Protein AF-A0A5S4H7A4-F1 (afdb_monomer_lite)

Secondary structure (DSSP, 8-state):
----EEEEESSTT--------TT--HHHHHHHHHT--HHHHHHHHHHHHHHHHHHHHHHHHIIIIIIHHHHHH--SHHHHHHHHHHHHHHHHHHHHHHHHHHHHHHHHHIIIIIIHHHHHHHHH----SS--HHHHHHHHHHHHHHHHHHHHHHHHS-SEEEEE--SS---TT-PPP-

Organism: NCBI:txid882440

Radius of gyration: 25.0 Å; chains: 1; bounding box: 60×26×74 Å

Structure (mmCIF, N/CA/C/O backbone):
data_AF-A0A5S4H7A4-F1
#
_entry.id   AF-A0A5S4H7A4-F1
#
loop_
_atom_site.group_PDB
_atom_site.id
_atom_site.type_symbol
_atom_site.label_atom_id
_atom_site.label_alt_id
_atom_site.label_comp_id
_atom_site.label_asym_id
_atom_site.label_entity_id
_atom_site.label_seq_id
_atom_site.pdbx_PDB_ins_code
_atom_site.Cartn_x
_atom_site.Cartn_y
_atom_site.Cartn_z
_atom_site.occupancy
_atom_site.B_iso_or_equiv
_atom_site.auth_seq_id
_atom_site.auth_comp_id
_atom_site.auth_asym_id
_atom_site.auth_atom_id
_atom_site.pdbx_PDB_model_num
ATOM 1 N N . MET A 1 1 ? -9.222 -15.517 30.655 1.00 41.22 1 MET A N 1
ATOM 2 C CA . MET A 1 1 ? -9.856 -15.298 29.338 1.00 41.22 1 MET A CA 1
ATOM 3 C C . MET A 1 1 ? -8.793 -15.625 28.310 1.00 41.22 1 MET A C 1
ATOM 5 O O . MET A 1 1 ? -7.671 -15.188 28.525 1.00 41.22 1 MET A O 1
ATOM 9 N N . GLY A 1 2 ? -9.090 -16.480 27.330 1.00 46.16 2 GLY A N 1
ATOM 10 C CA . GLY A 1 2 ? -8.141 -16.796 26.264 1.00 46.16 2 GLY A CA 1
ATOM 11 C C . GLY A 1 2 ? -7.922 -15.571 25.379 1.00 46.16 2 GLY A C 1
ATOM 12 O O . GLY A 1 2 ? -8.787 -14.694 25.296 1.00 46.16 2 GLY A O 1
ATOM 13 N N . ASP A 1 3 ? -6.738 -15.464 24.794 1.00 53.03 3 ASP A N 1
ATOM 14 C CA . ASP A 1 3 ? -6.492 -14.511 23.719 1.00 53.03 3 ASP A CA 1
ATOM 15 C C . ASP A 1 3 ? -6.853 -15.197 22.401 1.00 53.03 3 ASP A C 1
ATOM 17 O O . ASP A 1 3 ? -6.305 -16.256 22.086 1.00 53.03 3 ASP A O 1
ATOM 21 N N . ASN A 1 4 ? -7.776 -14.603 21.639 1.00 63.25 4 ASN A N 1
ATOM 22 C CA . ASN A 1 4 ? -8.216 -15.118 20.340 1.00 63.25 4 ASN A CA 1
ATOM 23 C C . ASN A 1 4 ? -7.479 -14.395 19.222 1.00 63.25 4 ASN A C 1
ATOM 25 O O . ASN A 1 4 ? -8.075 -13.779 18.333 1.00 63.25 4 ASN A O 1
ATOM 29 N N . THR A 1 5 ? -6.154 -14.376 19.330 1.00 75.00 5 THR A N 1
ATOM 30 C CA . THR A 1 5 ? -5.334 -13.671 18.355 1.00 75.00 5 THR A CA 1
ATOM 31 C C . THR A 1 5 ? -5.243 -14.501 17.079 1.00 75.00 5 THR A C 1
ATOM 33 O O . THR A 1 5 ? -4.478 -15.459 16.985 1.00 75.00 5 THR A O 1
ATOM 36 N N . GLU A 1 6 ? -6.022 -14.113 16.075 1.00 78.88 6 GLU A N 1
ATOM 37 C CA . GLU A 1 6 ? -5.926 -14.620 14.712 1.00 78.88 6 GLU A CA 1
ATOM 38 C C . GLU A 1 6 ? -4.858 -13.836 13.936 1.00 78.88 6 GLU A C 1
ATOM 40 O O . GLU A 1 6 ? -4.711 -12.617 14.082 1.00 78.88 6 GLU A O 1
ATOM 45 N N . HIS A 1 7 ? -4.126 -14.532 13.067 1.00 80.56 7 HIS A N 1
ATOM 46 C CA . HIS A 1 7 ? -3.135 -13.940 12.177 1.00 80.56 7 HIS A CA 1
ATOM 47 C C . HIS A 1 7 ? -3.484 -14.231 10.721 1.00 80.56 7 HIS A C 1
ATOM 49 O O . HIS A 1 7 ? -3.653 -15.384 10.334 1.00 80.56 7 HIS A O 1
ATOM 55 N N . TYR A 1 8 ? -3.524 -13.179 9.913 1.00 79.94 8 TYR A N 1
ATOM 56 C CA . TYR A 1 8 ? -3.791 -13.245 8.484 1.00 79.94 8 TYR A CA 1
ATOM 57 C C . TYR A 1 8 ? -2.507 -12.871 7.738 1.00 79.94 8 TYR A C 1
ATOM 59 O O . TYR A 1 8 ? -2.122 -11.697 7.758 1.00 79.94 8 TYR A O 1
ATOM 67 N N . PRO A 1 9 ? -1.789 -13.843 7.147 1.00 78.69 9 PRO A N 1
ATOM 68 C CA . PRO A 1 9 ? -0.528 -13.576 6.467 1.00 78.69 9 PRO A CA 1
ATOM 69 C C . PRO A 1 9 ? -0.766 -12.747 5.199 1.00 78.69 9 PRO A C 1
ATOM 71 O O . PRO A 1 9 ? -1.697 -13.013 4.444 1.00 78.69 9 PRO A O 1
ATOM 74 N N . ILE A 1 10 ? 0.090 -11.751 4.969 1.00 78.38 10 ILE A N 1
ATOM 75 C CA . ILE A 1 10 ? 0.091 -10.927 3.747 1.00 78.38 10 ILE A CA 1
ATOM 76 C C . ILE A 1 10 ? 1.305 -11.285 2.896 1.00 78.38 10 ILE A C 1
ATOM 78 O O . ILE A 1 10 ? 1.164 -11.695 1.750 1.00 78.38 10 ILE A O 1
ATOM 82 N N . ARG A 1 11 ? 2.499 -11.175 3.481 1.00 85.06 11 ARG A N 1
ATOM 83 C CA . ARG A 1 11 ? 3.764 -11.603 2.864 1.00 85.06 11 ARG A CA 1
ATOM 84 C C . ARG A 1 11 ? 4.542 -12.580 3.742 1.00 85.06 11 ARG A C 1
ATOM 86 O O . ARG A 1 11 ? 5.714 -12.834 3.486 1.00 85.06 11 ARG A O 1
ATOM 93 N N . ASP A 1 12 ? 3.932 -13.069 4.818 1.00 83.12 12 ASP A N 1
ATOM 94 C CA . ASP A 1 12 ? 4.579 -14.017 5.720 1.00 83.12 12 ASP A CA 1
ATOM 95 C C . ASP A 1 12 ? 5.008 -15.275 4.949 1.00 83.12 12 ASP A C 1
ATOM 97 O O . ASP A 1 12 ? 4.237 -15.833 4.168 1.00 83.12 12 ASP A O 1
ATOM 101 N N . GLY A 1 13 ? 6.270 -15.671 5.107 1.00 80.31 13 GLY A N 1
ATOM 102 C CA . GLY A 1 13 ? 6.889 -16.748 4.329 1.00 80.31 13 GLY A CA 1
ATOM 103 C C . GLY A 1 13 ? 7.140 -16.443 2.843 1.00 80.31 13 GLY A C 1
ATOM 104 O O . GLY A 1 13 ? 7.641 -17.315 2.134 1.00 80.31 13 GLY A O 1
ATOM 105 N N . MET A 1 14 ? 6.838 -15.234 2.357 1.00 86.19 14 MET A N 1
ATOM 106 C CA . MET A 1 14 ? 7.099 -14.819 0.977 1.00 86.19 14 MET A CA 1
ATOM 107 C C . MET A 1 14 ? 8.362 -13.959 0.883 1.00 86.19 14 MET A C 1
ATOM 109 O O . MET A 1 14 ? 8.613 -13.079 1.708 1.00 86.19 14 MET A O 1
ATOM 113 N N . ALA A 1 15 ? 9.136 -14.175 -0.177 1.00 87.06 15 ALA A N 1
ATOM 114 C CA . ALA A 1 15 ? 10.253 -13.321 -0.557 1.00 87.06 15 ALA A CA 1
ATOM 115 C C . ALA A 1 15 ? 9.990 -12.733 -1.943 1.00 87.06 15 ALA A C 1
ATOM 117 O O . ALA A 1 15 ? 9.428 -13.408 -2.803 1.00 87.06 15 ALA A O 1
ATOM 118 N N . PHE A 1 16 ? 10.445 -11.500 -2.175 1.00 87.25 16 PHE A N 1
ATOM 119 C CA . PHE A 1 16 ? 10.296 -10.835 -3.473 1.00 87.25 16 PHE A CA 1
ATOM 120 C C . PHE A 1 16 ? 10.919 -11.648 -4.625 1.00 87.25 16 PHE A C 1
ATOM 122 O O . PHE A 1 16 ? 10.405 -11.646 -5.740 1.00 87.25 16 PHE A O 1
ATOM 129 N N . GLY A 1 17 ? 11.991 -12.394 -4.343 1.00 87.75 17 GLY A N 1
ATOM 130 C CA . GLY A 1 17 ? 12.739 -13.174 -5.328 1.00 87.75 17 GLY A CA 1
ATOM 131 C C . GLY A 1 17 ? 13.881 -12.384 -5.969 1.00 87.75 17 GLY A C 1
ATOM 132 O O . GLY A 1 17 ? 14.120 -11.220 -5.641 1.00 87.75 17 GLY A O 1
ATOM 133 N N . SER A 1 18 ? 14.616 -13.047 -6.863 1.00 88.19 18 SER A N 1
ATOM 134 C CA . SER A 1 18 ? 15.689 -12.436 -7.650 1.00 88.19 18 SER A CA 1
ATOM 135 C C . SER A 1 18 ? 15.158 -12.113 -9.039 1.00 88.19 18 SER A C 1
ATOM 137 O O . SER A 1 18 ? 14.892 -13.023 -9.820 1.00 88.19 18 SER A O 1
ATOM 139 N N . HIS A 1 19 ? 15.018 -10.825 -9.339 1.00 90.50 19 HIS A N 1
ATOM 140 C CA . HIS A 1 19 ? 14.564 -10.326 -10.636 1.00 90.50 19 HIS A CA 1
ATOM 141 C C . HIS A 1 19 ? 15.606 -9.363 -11.187 1.00 90.50 19 HIS A C 1
ATOM 143 O O . HIS A 1 19 ? 16.171 -8.568 -10.435 1.00 90.50 19 HIS A O 1
ATOM 149 N N . ASN A 1 20 ? 15.852 -9.423 -12.490 1.00 92.31 20 ASN A N 1
ATOM 150 C CA . ASN A 1 20 ? 16.685 -8.463 -13.196 1.00 92.31 20 ASN A CA 1
ATOM 151 C C . ASN A 1 20 ? 16.183 -8.286 -14.636 1.00 92.31 20 ASN A C 1
ATOM 153 O O . ASN A 1 20 ? 15.286 -8.995 -15.097 1.00 92.31 20 ASN A O 1
ATOM 157 N N . ALA A 1 21 ? 16.743 -7.301 -15.325 1.00 92.44 21 ALA A N 1
ATOM 158 C CA . ALA A 1 21 ? 16.430 -6.993 -16.712 1.00 92.44 21 ALA A CA 1
ATOM 159 C C . ALA A 1 21 ? 17.400 -7.647 -17.713 1.00 92.44 21 ALA A C 1
ATOM 161 O O . ALA A 1 21 ? 17.493 -7.193 -18.854 1.00 92.44 21 ALA A O 1
ATOM 162 N N . ASP A 1 22 ? 18.163 -8.669 -17.312 1.00 91.75 22 ASP A N 1
ATOM 163 C CA . ASP A 1 22 ? 19.192 -9.252 -18.175 1.00 91.75 22 ASP A CA 1
ATOM 164 C C . ASP A 1 22 ? 18.567 -9.817 -19.458 1.00 91.75 22 ASP A C 1
ATOM 166 O O . ASP A 1 22 ? 17.542 -10.497 -19.436 1.00 91.75 22 ASP A O 1
ATOM 170 N N . GLY A 1 23 ? 19.177 -9.501 -20.602 1.00 88.88 23 GLY A N 1
ATOM 171 C CA . GLY A 1 23 ? 18.694 -9.941 -21.913 1.00 88.88 23 GLY A CA 1
ATOM 172 C C . GLY A 1 23 ? 17.447 -9.221 -22.438 1.00 88.88 23 GLY A C 1
ATOM 173 O O . GLY A 1 23 ? 17.041 -9.514 -23.557 1.00 88.88 23 GLY A O 1
ATOM 174 N N . MET A 1 24 ? 16.858 -8.270 -21.699 1.00 90.88 24 MET A N 1
ATOM 175 C CA . MET A 1 24 ? 15.764 -7.447 -22.231 1.00 90.88 24 MET A CA 1
ATOM 176 C C . MET A 1 24 ? 16.293 -6.444 -23.258 1.00 90.88 24 MET A C 1
ATOM 178 O O . MET A 1 24 ? 17.326 -5.803 -23.027 1.00 90.88 24 MET A O 1
ATOM 182 N N . SER A 1 25 ? 15.566 -6.303 -24.366 1.00 91.38 25 SER A N 1
ATOM 183 C CA . SER A 1 25 ? 15.766 -5.217 -25.327 1.00 91.38 25 SER A CA 1
ATOM 184 C C . SER A 1 25 ? 15.115 -3.919 -24.841 1.00 91.38 25 SER A C 1
ATOM 186 O O . SER A 1 25 ? 14.264 -3.923 -23.943 1.00 91.38 25 SER A O 1
ATOM 188 N N . HIS A 1 26 ? 15.483 -2.797 -25.458 1.00 90.00 26 HIS A N 1
ATOM 189 C CA . HIS A 1 26 ? 14.816 -1.507 -25.263 1.00 90.00 26 HIS A CA 1
ATOM 190 C C . HIS A 1 26 ? 13.294 -1.613 -25.454 1.00 90.00 26 HIS A C 1
ATOM 192 O O . HIS A 1 26 ? 12.525 -1.180 -24.592 1.00 90.00 26 HIS A O 1
ATOM 198 N N . GLU A 1 27 ? 12.852 -2.289 -26.517 1.00 90.81 27 GLU A N 1
ATOM 199 C CA . GLU A 1 27 ? 11.429 -2.465 -26.827 1.00 90.81 27 GLU A CA 1
ATOM 200 C C . GLU A 1 27 ? 10.701 -3.329 -25.781 1.00 90.81 27 GLU A C 1
ATOM 202 O O . GLU A 1 27 ? 9.566 -3.026 -25.399 1.00 90.81 27 GLU A O 1
ATOM 207 N N . ASP A 1 28 ? 11.356 -4.364 -25.241 1.00 93.06 28 ASP A N 1
ATOM 208 C CA . ASP A 1 28 ? 10.788 -5.174 -24.155 1.00 93.06 28 ASP A CA 1
ATOM 209 C C . ASP A 1 28 ? 10.544 -4.336 -22.898 1.00 93.06 28 ASP A C 1
ATOM 211 O O . ASP A 1 28 ? 9.478 -4.417 -22.278 1.00 93.06 28 ASP A O 1
ATOM 215 N N . VAL A 1 29 ? 11.532 -3.523 -22.513 1.00 93.06 29 VAL A N 1
ATOM 216 C CA . VAL A 1 29 ? 11.437 -2.635 -21.349 1.00 93.06 29 VAL A CA 1
ATOM 217 C C . VAL A 1 29 ? 10.333 -1.611 -21.566 1.00 93.06 29 VAL A C 1
ATOM 219 O O . VAL A 1 29 ? 9.453 -1.482 -20.713 1.00 93.06 29 VAL A O 1
ATOM 222 N N . LYS A 1 30 ? 10.334 -0.933 -22.716 1.00 93.25 30 LYS A N 1
ATOM 223 C CA . LYS A 1 30 ? 9.311 0.044 -23.090 1.00 93.25 30 LYS A CA 1
ATOM 224 C C . LYS A 1 30 ? 7.912 -0.552 -22.965 1.00 93.25 30 LYS A C 1
ATOM 226 O O . LYS A 1 30 ? 7.076 -0.008 -22.244 1.00 93.25 30 LYS A O 1
ATOM 231 N N . ASN A 1 31 ? 7.663 -1.705 -23.583 1.00 93.81 31 ASN A N 1
ATOM 232 C CA . ASN A 1 31 ? 6.346 -2.339 -23.557 1.00 93.81 31 ASN A CA 1
ATOM 233 C C . ASN A 1 31 ? 5.920 -2.774 -22.151 1.00 93.81 31 ASN A C 1
ATOM 235 O O . ASN A 1 31 ? 4.763 -2.574 -21.775 1.00 93.81 31 ASN A O 1
ATOM 239 N N . LYS A 1 32 ? 6.844 -3.299 -21.336 1.00 95.00 32 LYS A N 1
ATOM 240 C CA . LYS A 1 32 ? 6.5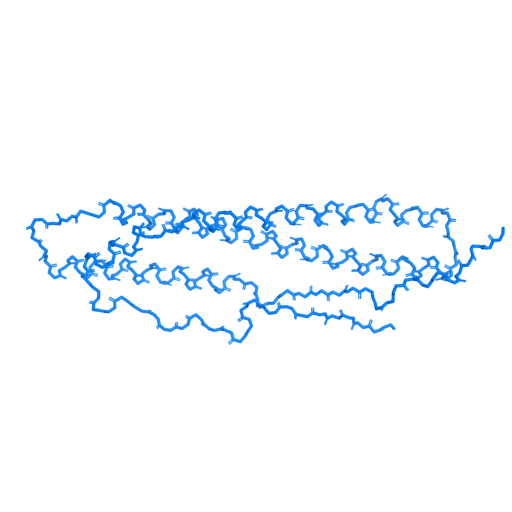60 -3.640 -19.932 1.00 95.00 32 LYS A CA 1
ATOM 241 C C . LYS A 1 32 ? 6.188 -2.411 -19.104 1.00 95.00 32 LYS A C 1
ATOM 243 O O . LYS A 1 32 ? 5.227 -2.472 -18.341 1.00 95.00 32 LYS A O 1
ATOM 248 N N . LEU A 1 33 ? 6.910 -1.303 -19.267 1.00 94.69 33 LEU A N 1
ATOM 249 C CA . LEU A 1 33 ? 6.629 -0.057 -18.553 1.00 94.69 33 LEU A CA 1
ATOM 250 C C . LEU A 1 33 ? 5.299 0.571 -19.001 1.00 94.69 33 LEU A C 1
ATOM 252 O O . LEU A 1 33 ? 4.493 0.968 -18.161 1.00 94.69 33 LEU A O 1
ATOM 256 N N . LYS A 1 34 ? 4.996 0.574 -20.305 1.00 94.25 34 LYS A N 1
ATOM 257 C CA . LYS A 1 34 ? 3.696 1.038 -20.830 1.00 94.25 34 LYS A CA 1
ATOM 258 C C . LYS A 1 34 ? 2.525 0.208 -20.315 1.00 94.25 34 LYS A C 1
ATOM 260 O O . LYS A 1 34 ? 1.448 0.752 -20.063 1.00 94.25 34 LYS A O 1
ATOM 265 N N . ALA A 1 35 ? 2.731 -1.095 -20.136 1.00 94.88 35 ALA A N 1
ATOM 266 C CA . ALA A 1 35 ? 1.719 -2.017 -19.633 1.00 94.88 35 ALA A CA 1
ATOM 267 C C . ALA A 1 35 ? 1.415 -1.850 -18.133 1.00 94.88 35 ALA A C 1
ATOM 269 O O . ALA A 1 35 ? 0.453 -2.447 -17.645 1.00 94.88 35 ALA A O 1
ATOM 270 N N . LEU A 1 36 ? 2.182 -1.036 -17.396 1.00 94.19 36 LEU A N 1
ATOM 271 C CA . LEU A 1 36 ? 1.887 -0.753 -15.994 1.00 94.19 36 LEU A CA 1
ATOM 272 C C . LEU A 1 36 ? 0.474 -0.178 -15.841 1.00 94.19 36 LEU A C 1
ATOM 274 O O . LEU A 1 36 ? 0.030 0.679 -16.616 1.00 94.19 36 LEU A O 1
ATOM 278 N N . ASN A 1 37 ? -0.219 -0.634 -14.797 1.00 92.56 37 ASN A N 1
ATOM 279 C CA . ASN A 1 37 ? -1.558 -0.180 -14.438 1.00 92.56 37 ASN A CA 1
ATOM 280 C C . ASN A 1 37 ? -1.561 0.439 -13.026 1.00 92.56 37 ASN A C 1
ATOM 282 O O . ASN A 1 37 ? -1.977 -0.219 -12.069 1.00 92.56 37 ASN A O 1
ATOM 286 N N . PRO A 1 38 ? -1.114 1.703 -12.884 1.00 93.94 38 PRO A N 1
ATOM 287 C CA . PRO A 1 38 ? -1.124 2.406 -11.601 1.00 93.94 38 PRO A CA 1
ATOM 288 C C . PRO A 1 38 ? -2.527 2.515 -10.988 1.00 93.94 38 PRO A C 1
ATOM 290 O O . PRO A 1 38 ? -2.666 2.562 -9.768 1.00 93.94 38 PRO A O 1
ATOM 293 N N . GLY A 1 39 ? -3.578 2.516 -11.820 1.00 92.19 39 GLY A N 1
ATOM 294 C CA . GLY A 1 39 ? -4.965 2.680 -11.384 1.00 92.19 39 GLY A CA 1
ATOM 295 C C . GLY A 1 39 ? -5.403 1.637 -10.358 1.00 92.19 39 GLY A C 1
ATOM 296 O O . GLY A 1 39 ? -6.017 1.995 -9.360 1.00 92.19 39 GLY A O 1
ATOM 297 N N . LYS A 1 40 ? -5.008 0.369 -10.532 1.00 90.50 40 LYS A N 1
ATOM 298 C CA . LYS A 1 40 ? -5.359 -0.706 -9.586 1.00 90.50 40 LYS A CA 1
ATOM 299 C C . LYS A 1 40 ? -4.695 -0.566 -8.223 1.00 90.50 40 LYS A C 1
ATOM 301 O O . LYS A 1 40 ? -5.310 -0.889 -7.212 1.00 90.50 40 LYS A O 1
ATOM 306 N N . VAL A 1 41 ? -3.476 -0.037 -8.183 1.00 91.50 41 VAL A N 1
ATOM 307 C CA . VAL A 1 41 ? -2.799 0.269 -6.916 1.00 91.50 41 VAL A CA 1
ATOM 308 C C . VAL A 1 41 ? -3.442 1.484 -6.244 1.00 91.50 41 VAL A C 1
ATOM 310 O O . VAL A 1 41 ? -3.610 1.494 -5.028 1.00 91.50 41 VAL A O 1
ATOM 313 N N . GLY A 1 42 ? -3.885 2.469 -7.030 1.00 91.00 42 GLY A N 1
ATOM 314 C CA . GLY A 1 42 ? -4.668 3.602 -6.531 1.00 91.00 42 GLY A CA 1
ATOM 315 C C . GLY A 1 42 ? -6.010 3.181 -5.925 1.00 91.00 42 GLY A C 1
ATOM 316 O O . GLY A 1 42 ? -6.318 3.581 -4.809 1.00 91.00 42 GLY A O 1
ATOM 317 N N . GLU A 1 43 ? -6.772 2.323 -6.612 1.00 92.19 43 GLU A N 1
ATOM 318 C CA . GLU A 1 43 ? -8.025 1.749 -6.092 1.00 92.19 43 GLU A CA 1
ATOM 319 C C . GLU A 1 43 ? -7.800 1.035 -4.746 1.00 92.19 43 GLU A C 1
ATOM 321 O O . GLU A 1 43 ? -8.570 1.230 -3.806 1.00 92.19 43 GLU A O 1
ATOM 326 N N . ALA A 1 44 ? -6.719 0.255 -4.625 1.00 88.81 44 ALA A N 1
ATOM 327 C CA . ALA A 1 44 ? -6.359 -0.401 -3.370 1.00 88.81 44 ALA A CA 1
ATOM 328 C C . ALA A 1 44 ? -6.012 0.614 -2.268 1.00 88.81 44 ALA A C 1
ATOM 330 O O . ALA A 1 44 ? -6.495 0.478 -1.147 1.00 88.81 44 ALA A O 1
ATOM 331 N N . SER A 1 45 ? -5.223 1.650 -2.581 1.00 91.50 45 SER A N 1
ATOM 332 C CA . SER A 1 45 ? -4.905 2.738 -1.645 1.00 91.50 45 SER A CA 1
ATOM 333 C C . SER A 1 45 ? -6.168 3.388 -1.073 1.00 91.50 45 SER A C 1
ATOM 335 O O . SER A 1 45 ? -6.295 3.506 0.145 1.00 91.50 45 SER A O 1
ATOM 337 N N . THR A 1 46 ? -7.129 3.738 -1.935 1.00 92.94 46 THR A N 1
ATOM 338 C CA . THR A 1 46 ? -8.419 4.300 -1.518 1.00 92.94 46 THR A CA 1
ATOM 339 C C . THR A 1 46 ? -9.195 3.332 -0.633 1.00 92.94 46 THR A C 1
ATOM 341 O O . THR A 1 46 ? -9.624 3.724 0.443 1.00 92.94 46 THR A O 1
ATOM 344 N N . ALA A 1 47 ? -9.304 2.057 -1.015 1.00 92.06 47 ALA A N 1
ATOM 345 C CA . ALA A 1 47 ? -10.039 1.074 -0.220 1.00 92.06 47 ALA A CA 1
ATOM 346 C C . ALA A 1 47 ? -9.447 0.880 1.189 1.00 92.06 47 ALA A C 1
ATOM 348 O O . ALA A 1 47 ? -10.190 0.765 2.162 1.00 92.06 47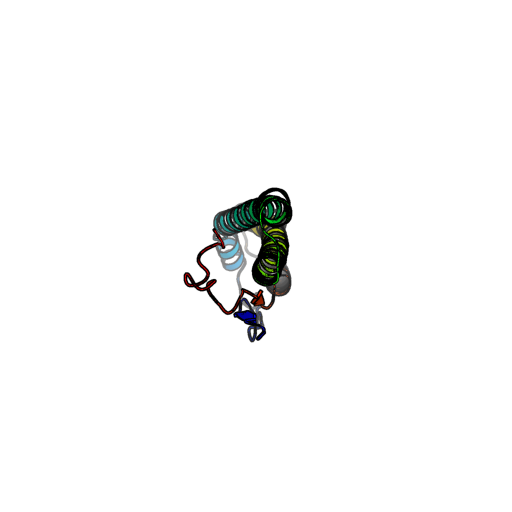 ALA A O 1
ATOM 349 N N . TYR A 1 48 ? -8.115 0.866 1.317 1.00 90.88 48 TYR A N 1
ATOM 350 C CA . TYR A 1 48 ? -7.458 0.795 2.626 1.00 90.88 48 TYR A CA 1
ATOM 351 C C . TYR A 1 48 ? -7.672 2.061 3.453 1.00 90.88 48 TYR A C 1
ATOM 353 O O . TYR A 1 48 ? -7.837 1.970 4.668 1.00 90.88 48 TYR A O 1
ATOM 361 N N . LYS A 1 49 ? -7.699 3.230 2.810 1.00 93.06 49 LYS A N 1
ATOM 362 C CA . LYS A 1 49 ? -8.013 4.483 3.491 1.00 93.06 49 LYS A CA 1
ATOM 363 C C . LYS A 1 49 ? -9.448 4.483 4.019 1.00 93.06 49 LYS A C 1
ATOM 365 O O . LYS A 1 49 ? -9.642 4.727 5.202 1.00 93.06 49 LYS A O 1
ATOM 370 N N . ASP A 1 50 ? -10.417 4.127 3.181 1.00 91.19 50 ASP A N 1
ATOM 371 C CA . ASP A 1 50 ? -11.828 4.063 3.574 1.00 91.19 50 ASP A CA 1
ATOM 372 C C . ASP A 1 50 ? -12.036 3.067 4.728 1.00 91.19 50 ASP A C 1
ATOM 374 O O . ASP A 1 50 ? -12.775 3.336 5.673 1.00 91.19 50 ASP A O 1
ATOM 378 N N . ALA A 1 51 ? -11.342 1.923 4.692 1.00 88.75 51 ALA A N 1
ATOM 379 C CA . ALA A 1 51 ? -11.366 0.957 5.785 1.00 88.75 51 ALA A CA 1
ATOM 380 C C . ALA A 1 51 ? -10.775 1.526 7.085 1.00 88.75 51 ALA A C 1
ATOM 382 O O . ALA A 1 51 ? -11.340 1.287 8.153 1.00 88.75 51 ALA A O 1
ATOM 383 N N . ALA A 1 52 ? -9.667 2.270 7.007 1.00 90.69 52 ALA A N 1
ATOM 384 C CA . ALA A 1 52 ? -9.073 2.933 8.165 1.00 90.69 52 ALA A CA 1
ATOM 385 C C . ALA A 1 52 ? -10.048 3.941 8.785 1.00 90.69 52 ALA A C 1
ATOM 387 O O . ALA A 1 52 ? -10.317 3.874 9.981 1.00 90.69 52 ALA A O 1
ATOM 388 N N . ASP A 1 53 ? -10.647 4.799 7.958 1.00 90.44 53 ASP A N 1
ATOM 389 C CA . ASP A 1 53 ? -11.574 5.838 8.407 1.00 90.44 53 ASP A CA 1
ATOM 390 C C . ASP A 1 53 ? -12.803 5.221 9.106 1.00 90.44 53 ASP A C 1
ATOM 392 O O . ASP A 1 53 ? -13.151 5.615 10.219 1.00 90.44 53 ASP A O 1
ATOM 396 N N . VAL A 1 54 ? -13.402 4.168 8.533 1.00 91.75 54 VAL A N 1
ATOM 397 C CA . VAL A 1 54 ? -14.540 3.457 9.153 1.00 91.75 54 VAL A CA 1
ATOM 398 C C . VAL A 1 54 ? -14.153 2.788 10.477 1.00 91.75 54 VAL A C 1
ATOM 400 O O . VAL A 1 54 ? -14.931 2.787 11.435 1.00 91.75 54 VAL A O 1
ATOM 403 N N . LEU A 1 55 ? -12.961 2.190 10.556 1.00 89.88 55 LEU A N 1
ATOM 404 C CA . LEU A 1 55 ? -12.482 1.567 11.790 1.00 89.88 55 LEU A CA 1
ATOM 405 C C . LEU A 1 55 ? -12.222 2.613 12.879 1.00 89.88 55 LEU A C 1
ATOM 407 O O . LEU A 1 55 ? -12.582 2.370 14.032 1.00 89.88 55 LEU A O 1
ATOM 411 N N . ALA A 1 56 ? -11.675 3.775 12.515 1.00 88.88 56 ALA A N 1
ATOM 412 C CA . ALA A 1 56 ? -11.485 4.902 13.419 1.00 88.88 56 ALA A CA 1
ATOM 413 C C . ALA A 1 56 ? -12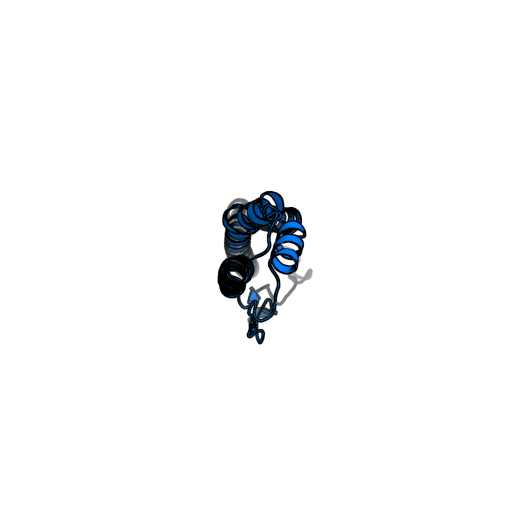.830 5.432 13.953 1.00 88.88 56 ALA A C 1
ATOM 415 O O . ALA A 1 56 ? -13.015 5.533 15.169 1.00 88.88 56 ALA A O 1
ATOM 416 N N . GLU A 1 57 ? -13.815 5.656 13.079 1.00 89.50 57 GLU A N 1
ATOM 417 C CA . GLU A 1 57 ? -15.171 6.061 13.482 1.00 89.50 57 GLU A CA 1
ATOM 418 C C . GLU A 1 57 ? -15.805 5.050 14.450 1.00 89.50 57 GLU A C 1
ATOM 420 O O . GLU A 1 57 ? -16.396 5.417 15.471 1.00 89.50 57 GLU A O 1
ATOM 425 N N . MET A 1 58 ? -15.639 3.752 14.180 1.00 87.94 58 MET A N 1
ATOM 426 C CA . MET A 1 58 ? -16.136 2.704 15.068 1.00 87.94 58 MET A CA 1
ATOM 427 C C . MET A 1 58 ? -15.435 2.737 16.434 1.00 87.94 58 MET A C 1
ATOM 429 O O . MET A 1 58 ? -16.101 2.584 17.461 1.00 87.94 58 MET A O 1
ATOM 433 N N . THR A 1 59 ? -14.115 2.946 16.482 1.00 89.06 59 THR A N 1
ATOM 434 C CA . THR A 1 59 ? -13.390 3.074 17.758 1.00 89.06 59 THR A CA 1
ATOM 435 C C . THR A 1 59 ? -13.859 4.268 18.583 1.00 89.06 59 THR A C 1
ATOM 437 O O . THR A 1 59 ? -14.009 4.151 19.809 1.00 89.06 59 THR A O 1
ATOM 440 N N . ASP A 1 60 ? -14.172 5.379 17.918 1.00 88.44 60 ASP A N 1
ATOM 441 C CA . ASP A 1 60 ? -14.724 6.564 18.561 1.00 88.44 60 ASP A CA 1
ATOM 442 C C . ASP A 1 60 ? -16.113 6.288 19.142 1.00 88.44 60 ASP A C 1
ATOM 444 O O . ASP A 1 60 ? -16.354 6.611 20.307 1.00 88.44 60 ASP A O 1
ATOM 448 N N . GLU A 1 61 ? -17.009 5.629 18.404 1.00 89.00 61 GLU A N 1
ATOM 449 C CA . GLU A 1 61 ? -18.346 5.266 18.897 1.00 89.00 61 GLU A CA 1
ATOM 450 C C . GLU A 1 61 ? -18.298 4.282 20.078 1.00 89.00 61 GLU A C 1
ATOM 452 O O . GLU A 1 61 ? -19.014 4.454 21.077 1.00 89.00 61 GLU A O 1
ATOM 457 N N . LEU A 1 62 ? -17.420 3.274 20.020 1.00 87.12 62 LEU A N 1
ATOM 458 C CA . LEU A 1 62 ? -17.227 2.316 21.115 1.00 87.12 62 LEU A CA 1
ATOM 459 C C . LEU A 1 62 ? -16.863 3.033 22.419 1.00 87.12 62 LEU A C 1
ATOM 461 O O . LEU A 1 62 ? -17.477 2.779 23.461 1.00 87.12 62 LEU A O 1
ATOM 465 N N . THR A 1 63 ? -15.928 3.977 22.358 1.00 84.75 63 THR A N 1
ATOM 466 C CA . THR A 1 63 ? -15.408 4.661 23.548 1.00 84.75 63 THR A CA 1
ATOM 467 C C . THR A 1 63 ? -16.310 5.803 24.003 1.00 84.75 63 THR A C 1
ATOM 469 O O . THR A 1 63 ? -16.608 5.952 25.193 1.00 84.75 63 THR A O 1
ATOM 472 N N . ASN A 1 64 ? -16.773 6.632 23.069 1.00 87.06 64 ASN A N 1
ATOM 473 C CA . ASN A 1 64 ? -17.469 7.870 23.397 1.00 87.06 64 ASN A CA 1
ATOM 474 C C . ASN A 1 64 ? -18.965 7.702 23.627 1.00 87.06 64 ASN A C 1
ATOM 476 O O . ASN A 1 64 ? -19.545 8.559 24.299 1.00 87.06 64 ASN A O 1
ATOM 480 N N . ASN A 1 65 ? -19.570 6.619 23.140 1.00 88.25 65 ASN A N 1
ATOM 481 C CA . ASN A 1 65 ? -21.003 6.380 23.252 1.00 88.25 65 ASN A CA 1
ATOM 482 C C . ASN A 1 65 ? -21.296 5.113 24.064 1.00 88.25 65 ASN A C 1
ATOM 484 O O . ASN A 1 65 ? -21.888 5.191 25.146 1.00 88.25 65 ASN A O 1
ATOM 488 N N . PHE A 1 66 ? -20.852 3.948 23.586 1.00 86.44 66 PHE A N 1
ATOM 489 C CA . PHE A 1 66 ? -21.239 2.663 24.174 1.00 86.44 66 PHE A CA 1
ATOM 490 C C . PHE A 1 66 ? -20.628 2.427 25.558 1.00 86.44 66 PHE A C 1
ATOM 492 O O . PHE A 1 66 ? -21.370 2.143 26.502 1.00 86.44 66 PHE A O 1
ATOM 499 N N . ALA A 1 67 ? -19.319 2.633 25.725 1.00 87.00 67 ALA A N 1
ATOM 500 C CA . ALA A 1 67 ? -18.663 2.485 27.025 1.00 87.00 67 ALA A CA 1
ATOM 501 C C . ALA A 1 67 ? -19.275 3.420 28.083 1.00 87.00 67 ALA A C 1
ATOM 503 O O . ALA A 1 67 ? -19.616 2.988 29.186 1.00 87.00 67 ALA A O 1
ATOM 504 N N . LYS A 1 68 ? -19.508 4.695 27.731 1.00 88.81 68 LYS A N 1
ATOM 505 C CA . LYS A 1 68 ? -20.120 5.679 28.644 1.00 88.81 68 LYS A CA 1
ATOM 506 C C . LYS A 1 68 ? -21.548 5.297 29.038 1.00 88.81 68 LYS A C 1
ATOM 508 O O . LYS A 1 68 ? -21.922 5.478 30.196 1.00 88.81 68 LYS A O 1
ATOM 513 N N . LYS A 1 69 ? -22.345 4.750 28.112 1.00 88.50 69 LYS A N 1
ATOM 514 C CA . LYS A 1 69 ? -23.700 4.253 28.406 1.00 88.50 69 LYS A CA 1
ATOM 515 C C . LYS A 1 69 ? -23.680 3.073 29.372 1.00 88.50 69 LYS A C 1
ATOM 517 O O . LYS A 1 69 ? -24.465 3.084 30.319 1.00 88.50 69 LYS A O 1
ATOM 522 N N . ILE A 1 70 ? -22.775 2.110 29.170 1.00 85.81 70 ILE A N 1
ATOM 523 C CA . ILE A 1 70 ? -22.602 0.971 30.083 1.00 85.81 70 ILE A CA 1
ATOM 524 C C . ILE A 1 70 ? -22.253 1.486 31.479 1.00 85.81 70 ILE A C 1
ATOM 526 O O . ILE A 1 70 ? -22.989 1.210 32.417 1.00 85.81 70 ILE A O 1
ATOM 530 N N . ILE A 1 71 ? -21.223 2.330 31.603 1.00 86.94 71 ILE A N 1
ATOM 531 C CA . ILE A 1 71 ? -20.789 2.899 32.892 1.00 86.94 71 ILE A CA 1
ATOM 532 C C . ILE A 1 71 ? -21.925 3.658 33.599 1.00 86.94 71 ILE A C 1
ATOM 534 O O . ILE A 1 71 ? -22.052 3.608 34.823 1.00 86.94 71 ILE A O 1
ATOM 538 N N . LYS A 1 72 ? -22.760 4.379 32.840 1.00 88.56 72 LYS A N 1
ATOM 539 C CA . LYS A 1 72 ? -23.839 5.205 33.393 1.00 88.56 72 LYS A CA 1
ATOM 540 C C . LYS A 1 72 ? -25.042 4.390 33.877 1.00 88.56 72 LYS A C 1
ATOM 542 O O . LYS A 1 72 ? -25.656 4.773 34.872 1.00 88.56 72 LYS A O 1
ATOM 547 N N . HIS A 1 73 ? -25.404 3.319 33.172 1.00 88.88 73 HIS A N 1
ATOM 548 C CA . HIS A 1 73 ? -26.685 2.627 33.363 1.00 88.88 73 HIS A CA 1
ATOM 549 C C . HIS A 1 73 ? -26.562 1.180 33.851 1.00 88.88 73 HIS A C 1
ATOM 551 O O . HIS A 1 73 ? -27.565 0.605 34.264 1.00 88.88 73 HIS A O 1
ATOM 557 N N . TRP A 1 74 ? -25.364 0.598 33.843 1.00 84.69 74 TRP A N 1
ATOM 558 C CA . TRP A 1 74 ? -25.134 -0.793 34.214 1.00 84.69 74 TRP A CA 1
ATOM 559 C C . TRP A 1 74 ? -23.940 -0.906 35.166 1.00 84.69 74 TRP A C 1
ATOM 561 O O . TRP A 1 74 ? -22.905 -0.271 34.979 1.00 84.69 74 TRP A O 1
ATOM 571 N N . LYS A 1 75 ? -24.096 -1.692 36.233 1.00 83.81 75 LYS A N 1
ATOM 572 C CA . LYS A 1 75 ? -23.079 -1.889 37.273 1.00 83.81 75 LYS A CA 1
ATOM 573 C C . LYS A 1 75 ? -22.921 -3.371 37.592 1.00 83.81 75 LYS A C 1
ATOM 575 O O . LYS A 1 75 ? -23.799 -4.172 37.283 1.00 83.81 75 LYS A O 1
ATOM 580 N N . GLY A 1 76 ? -21.824 -3.696 38.268 1.00 85.44 76 GLY A N 1
ATOM 581 C CA . GLY A 1 76 ? -21.494 -5.055 38.688 1.00 85.44 76 GLY A CA 1
ATOM 582 C C . GLY A 1 76 ? -20.631 -5.799 37.671 1.00 85.44 76 GLY A C 1
ATOM 583 O O . GLY A 1 76 ? -20.265 -5.266 36.623 1.00 85.44 76 GLY A O 1
ATOM 584 N N . ASP A 1 77 ? -20.302 -7.044 38.001 1.00 85.44 77 ASP A N 1
ATOM 585 C CA . ASP A 1 77 ? -19.300 -7.844 37.287 1.00 85.44 77 ASP A CA 1
ATOM 586 C C . ASP A 1 77 ? -19.640 -8.072 35.809 1.00 85.44 77 ASP A C 1
ATOM 588 O O . ASP A 1 77 ? -18.749 -8.160 34.966 1.00 85.44 77 ASP A O 1
ATOM 592 N N . SER A 1 78 ? -20.928 -8.140 35.467 1.00 83.19 78 SER A N 1
ATOM 593 C CA . SER A 1 78 ? -21.388 -8.270 34.082 1.00 83.19 78 SER A CA 1
ATOM 594 C C . SER A 1 78 ? -21.106 -7.008 33.257 1.00 83.19 78 SER A C 1
ATOM 596 O O . SER A 1 78 ? -20.696 -7.111 32.101 1.00 83.19 78 SER A O 1
ATOM 598 N N . ALA A 1 79 ? -21.251 -5.821 33.858 1.00 82.25 79 ALA A N 1
ATOM 599 C CA . ALA A 1 79 ? -20.929 -4.549 33.216 1.00 82.25 79 ALA A CA 1
ATOM 600 C C . ALA A 1 79 ? -19.416 -4.412 32.992 1.00 82.25 79 ALA A C 1
ATOM 602 O O . ALA A 1 79 ? -18.993 -3.994 31.917 1.00 82.25 79 ALA A O 1
ATOM 603 N N . GLN A 1 80 ? -18.600 -4.832 33.969 1.00 84.19 80 GLN A N 1
ATOM 604 C CA . GLN A 1 80 ? -17.143 -4.837 33.820 1.00 84.19 80 GLN A CA 1
ATOM 605 C C . GLN A 1 80 ? -16.698 -5.778 32.693 1.00 84.19 80 GLN A C 1
ATOM 607 O O . GLN A 1 80 ? -15.934 -5.364 31.829 1.00 84.19 80 GLN A O 1
ATOM 612 N N . LYS A 1 81 ? -17.252 -6.996 32.616 1.00 85.06 81 LYS A N 1
ATOM 613 C CA . LYS A 1 81 ? -16.969 -7.927 31.509 1.00 85.06 81 LYS A CA 1
ATOM 614 C C . LYS A 1 81 ? -17.323 -7.337 30.143 1.00 85.06 81 LYS A C 1
ATOM 616 O O . LYS A 1 81 ? -16.569 -7.518 29.192 1.00 85.06 81 LYS A O 1
ATOM 621 N N . ALA A 1 82 ? -18.453 -6.638 30.031 1.00 83.12 82 ALA A N 1
ATOM 622 C CA . ALA A 1 82 ? -18.845 -5.983 28.786 1.00 83.12 82 ALA A CA 1
ATOM 623 C C . ALA A 1 82 ? -17.876 -4.852 28.401 1.00 83.12 82 ALA A C 1
ATOM 625 O O . ALA A 1 82 ? -17.519 -4.729 27.230 1.00 83.12 82 ALA A O 1
ATOM 626 N N . LEU A 1 83 ? -17.408 -4.063 29.376 1.00 85.94 83 LEU A N 1
ATOM 627 C CA . LEU A 1 83 ? -16.379 -3.043 29.155 1.00 85.94 83 LEU A CA 1
ATOM 628 C C . LEU A 1 83 ? -15.041 -3.660 28.732 1.00 85.94 83 LEU A C 1
ATOM 630 O O . LEU A 1 83 ? -14.413 -3.146 27.811 1.00 85.94 83 LEU A O 1
ATOM 634 N N . ASP A 1 84 ? -14.639 -4.782 29.330 1.00 86.19 84 ASP A N 1
ATOM 635 C CA . ASP A 1 84 ? -13.404 -5.485 28.966 1.00 86.19 84 ASP A CA 1
ATOM 636 C C . ASP A 1 84 ? -13.472 -6.024 27.525 1.00 86.19 84 ASP A C 1
ATOM 638 O O . ASP A 1 84 ? -12.531 -5.870 26.742 1.00 86.19 84 ASP A O 1
ATOM 642 N N . GLN A 1 85 ? -14.610 -6.612 27.135 1.00 84.81 85 GLN A N 1
ATOM 643 C CA . GLN A 1 85 ? -14.846 -7.070 25.762 1.00 84.81 85 GLN A CA 1
ATOM 644 C C . GLN A 1 85 ? -14.843 -5.907 24.765 1.00 84.81 85 GLN A C 1
ATOM 646 O O . GLN A 1 85 ? -14.235 -6.012 23.700 1.00 84.81 85 GLN A O 1
ATOM 651 N N . LEU A 1 86 ? -15.484 -4.791 25.117 1.00 86.00 86 LEU A N 1
ATOM 652 C CA . LEU A 1 86 ? -15.494 -3.583 24.299 1.00 86.00 86 LEU A CA 1
ATOM 653 C C . LEU A 1 86 ? -14.084 -2.992 24.157 1.00 86.00 86 LEU A C 1
ATOM 655 O O . LEU A 1 86 ? -13.712 -2.582 23.061 1.00 86.00 86 LEU A O 1
ATOM 659 N N . GLY A 1 87 ? -13.274 -3.029 25.218 1.00 85.81 87 GLY A N 1
ATOM 660 C CA . GLY A 1 87 ? -11.865 -2.637 25.188 1.00 85.81 87 GLY A CA 1
ATOM 661 C C . GLY A 1 87 ? -11.030 -3.481 24.220 1.00 85.81 87 GLY A C 1
ATOM 662 O O . GLY A 1 87 ? -10.233 -2.929 23.462 1.00 85.81 87 GLY A O 1
ATOM 663 N N . LYS A 1 88 ? -11.250 -4.803 24.167 1.00 85.12 88 LYS A N 1
ATOM 664 C CA . LYS A 1 88 ? -10.601 -5.672 23.165 1.00 85.12 88 LYS A CA 1
ATOM 665 C C . LYS A 1 88 ? -10.991 -5.292 21.734 1.00 85.12 88 LYS A C 1
ATOM 667 O O . LYS A 1 88 ? -10.118 -5.158 20.880 1.00 85.12 88 LYS A O 1
ATOM 672 N N . VAL A 1 89 ? -12.283 -5.066 21.475 1.00 86.06 89 VAL A N 1
ATOM 673 C CA . VAL A 1 89 ? -12.757 -4.645 20.142 1.00 86.06 89 VAL A CA 1
ATOM 674 C C . VAL A 1 89 ? -12.176 -3.284 19.757 1.00 86.06 89 VAL A C 1
ATOM 676 O O . VAL A 1 89 ? -11.700 -3.140 18.635 1.00 86.06 89 VAL A O 1
ATOM 679 N N . TYR A 1 90 ? -12.156 -2.320 20.683 1.00 87.69 90 TYR A N 1
ATOM 680 C CA . TYR A 1 90 ? -11.555 -1.002 20.476 1.00 87.69 90 TYR A CA 1
ATOM 681 C C . TYR A 1 90 ? -10.077 -1.109 20.082 1.00 87.69 90 TYR A C 1
ATOM 683 O O . TYR A 1 90 ? -9.678 -0.584 19.047 1.00 87.69 90 TYR A O 1
ATOM 691 N N . ASN A 1 91 ? -9.277 -1.849 20.855 1.00 87.44 91 ASN A N 1
ATOM 692 C CA . ASN A 1 91 ? -7.847 -2.003 20.581 1.00 87.44 91 ASN A CA 1
ATOM 693 C C . ASN A 1 91 ? -7.592 -2.682 19.228 1.00 87.44 91 ASN A C 1
ATOM 695 O O . ASN A 1 91 ? -6.720 -2.254 18.472 1.00 87.44 91 ASN A O 1
ATOM 699 N N . THR A 1 92 ? -8.362 -3.723 18.902 1.00 87.44 92 THR A N 1
ATOM 700 C CA . THR A 1 92 ? -8.232 -4.428 17.622 1.00 87.44 92 THR A CA 1
ATOM 701 C C . THR A 1 92 ? -8.649 -3.554 16.445 1.00 87.44 92 THR A C 1
ATOM 703 O O . THR A 1 92 ? -7.941 -3.521 15.442 1.00 87.44 92 THR A O 1
ATOM 706 N N . ALA A 1 93 ? -9.755 -2.817 16.555 1.00 87.56 93 ALA A N 1
ATOM 707 C CA . ALA A 1 93 ? -10.199 -1.906 15.506 1.00 87.56 93 ALA A CA 1
ATOM 708 C C . ALA A 1 93 ? -9.215 -0.744 15.301 1.00 87.56 93 ALA A C 1
ATOM 710 O O . ALA A 1 93 ? -8.886 -0.441 14.159 1.00 87.56 93 ALA A O 1
ATOM 711 N N . GLY A 1 94 ? -8.670 -0.172 16.381 1.00 88.69 94 GLY A N 1
ATOM 712 C CA . GLY A 1 94 ? -7.657 0.884 16.304 1.00 88.69 94 GLY A CA 1
ATOM 713 C C . GLY A 1 94 ? -6.383 0.404 15.612 1.00 88.69 94 GLY A C 1
ATOM 714 O O . GLY A 1 94 ? -5.912 1.031 14.670 1.00 88.69 94 GLY A O 1
ATOM 715 N N . LYS A 1 95 ? -5.887 -0.783 15.979 1.00 88.62 95 LYS A N 1
ATOM 716 C CA . LYS A 1 95 ? -4.727 -1.378 15.305 1.00 88.62 95 LYS A CA 1
ATOM 717 C C . LYS A 1 95 ? -4.986 -1.649 13.820 1.00 88.62 95 LYS A C 1
ATOM 719 O O . LYS A 1 95 ? -4.130 -1.365 12.989 1.00 88.62 95 LYS A O 1
ATOM 724 N N . LEU A 1 96 ? -6.158 -2.190 13.478 1.00 88.50 96 LEU A N 1
ATOM 725 C CA . LEU A 1 96 ? -6.537 -2.425 12.083 1.00 88.50 96 LEU A CA 1
ATOM 726 C C . LEU A 1 96 ? -6.675 -1.115 11.296 1.00 88.50 96 LEU A C 1
ATOM 728 O O . LEU A 1 96 ? -6.342 -1.095 10.112 1.00 88.50 96 LEU A O 1
ATOM 732 N N . SER A 1 97 ? -7.142 -0.043 11.941 1.00 89.75 97 SER A N 1
ATOM 733 C CA . SER A 1 97 ? -7.198 1.300 11.363 1.00 89.75 97 SER A CA 1
ATOM 734 C C . SER A 1 97 ? -5.796 1.800 11.021 1.00 89.75 97 SER A C 1
ATOM 736 O O . SER A 1 97 ? -5.531 2.139 9.868 1.00 89.75 97 SER A O 1
ATOM 738 N N . ASP A 1 98 ? -4.874 1.758 11.985 1.00 89.44 98 ASP A N 1
ATOM 739 C CA . ASP A 1 98 ? -3.486 2.191 11.796 1.00 89.44 98 ASP A CA 1
ATOM 740 C C . ASP A 1 98 ? -2.782 1.388 10.691 1.00 89.44 98 ASP A C 1
ATOM 742 O O . ASP A 1 98 ? -2.166 1.959 9.786 1.00 89.44 98 ASP A O 1
ATOM 746 N N . ASP A 1 99 ? -2.914 0.057 10.714 1.00 88.88 99 ASP A N 1
ATOM 747 C CA . ASP A 1 99 ? -2.350 -0.832 9.691 1.00 88.88 99 ASP A CA 1
ATOM 748 C C . ASP A 1 99 ? -2.928 -0.518 8.297 1.00 88.88 99 ASP A C 1
ATOM 750 O O . ASP A 1 99 ? -2.199 -0.497 7.299 1.00 88.88 99 ASP A O 1
ATOM 754 N N . SER A 1 100 ? -4.231 -0.229 8.216 1.00 88.88 100 SER A N 1
ATOM 755 C CA . SER A 1 100 ? -4.899 0.130 6.960 1.00 88.88 100 SER A CA 1
ATOM 756 C C . SER A 1 100 ? -4.437 1.493 6.443 1.00 88.88 100 SER A C 1
ATOM 758 O O . SER A 1 100 ? -4.126 1.621 5.259 1.00 88.88 100 SER A O 1
ATOM 760 N N . HIS A 1 101 ? -4.281 2.489 7.316 1.00 91.50 101 HIS A N 1
ATOM 761 C CA . HIS A 1 101 ? -3.763 3.805 6.944 1.00 91.50 101 HIS A CA 1
ATOM 762 C C . HIS A 1 101 ? -2.310 3.734 6.436 1.00 91.50 101 HIS A C 1
ATOM 764 O O . HIS A 1 101 ? -1.949 4.368 5.436 1.00 91.50 101 HIS A O 1
ATOM 770 N N . ASN A 1 102 ? -1.473 2.915 7.079 1.00 90.44 102 ASN A N 1
ATOM 771 C CA . ASN A 1 102 ? -0.100 2.668 6.637 1.00 90.44 102 ASN A CA 1
ATOM 772 C C . ASN A 1 102 ? -0.059 2.021 5.243 1.00 90.44 102 ASN A C 1
ATOM 774 O O . ASN A 1 102 ? 0.691 2.475 4.375 1.00 90.44 102 ASN A O 1
ATOM 778 N N . ASN A 1 103 ? -0.914 1.025 4.987 1.00 90.00 103 ASN A N 1
ATOM 779 C CA . ASN A 1 103 ? -1.028 0.396 3.666 1.00 90.00 103 ASN A CA 1
ATOM 780 C C . ASN A 1 103 ? -1.540 1.366 2.600 1.00 90.00 103 ASN A C 1
ATOM 782 O O . ASN A 1 103 ? -1.007 1.402 1.491 1.00 90.00 103 ASN A O 1
ATOM 786 N N . ALA A 1 104 ? -2.544 2.179 2.932 1.00 92.31 104 ALA A N 1
ATOM 787 C CA . ALA A 1 104 ? -3.055 3.207 2.036 1.00 92.31 104 ALA A CA 1
ATOM 788 C C . ALA A 1 104 ? -1.941 4.171 1.610 1.00 92.31 104 ALA A C 1
ATOM 790 O O . ALA A 1 104 ? -1.786 4.444 0.418 1.00 92.31 104 ALA A O 1
ATOM 791 N N . THR A 1 105 ? -1.127 4.620 2.570 1.00 93.88 105 THR A N 1
ATOM 792 C CA . THR A 1 105 ? 0.018 5.513 2.340 1.00 93.88 105 THR A CA 1
ATOM 793 C C . THR A 1 105 ? 1.078 4.863 1.450 1.00 93.88 105 THR A C 1
ATOM 795 O O . THR A 1 105 ? 1.531 5.478 0.484 1.00 93.88 105 THR A O 1
ATOM 798 N N . LEU A 1 106 ? 1.438 3.603 1.721 1.00 93.62 106 LEU A N 1
ATOM 799 C CA . LEU A 1 106 ? 2.385 2.845 0.902 1.00 93.62 106 LEU A CA 1
ATOM 800 C C . LEU A 1 106 ? 1.895 2.700 -0.542 1.00 93.62 106 LEU A C 1
ATOM 802 O O . LEU A 1 106 ? 2.652 2.943 -1.480 1.00 93.62 106 LEU A O 1
ATOM 806 N N . TYR A 1 107 ? 0.627 2.335 -0.740 1.00 93.50 107 TYR A N 1
ATOM 807 C CA . TYR A 1 107 ? 0.062 2.206 -2.080 1.00 93.50 107 TYR A CA 1
ATOM 808 C C . TYR A 1 107 ? -0.077 3.544 -2.795 1.00 93.50 107 TYR A C 1
ATOM 810 O O . TYR A 1 107 ? 0.147 3.597 -4.003 1.00 93.50 107 TYR A O 1
ATOM 818 N N . ALA A 1 108 ? -0.387 4.626 -2.079 1.00 95.00 1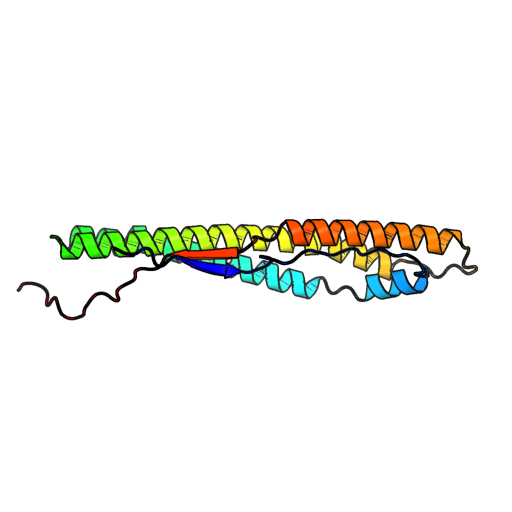08 ALA A N 1
ATOM 819 C CA . ALA A 1 108 ? -0.419 5.963 -2.660 1.00 95.00 108 ALA A CA 1
ATOM 820 C C . ALA A 1 108 ? 0.968 6.352 -3.184 1.00 95.00 108 ALA A C 1
ATOM 822 O O . ALA A 1 108 ? 1.097 6.720 -4.351 1.00 95.00 108 ALA A O 1
ATOM 823 N N . TRP A 1 109 ? 2.007 6.189 -2.360 1.00 95.75 109 TRP A N 1
ATOM 824 C CA . TRP A 1 109 ? 3.397 6.403 -2.764 1.00 95.75 109 TRP A CA 1
ATOM 825 C C . TRP A 1 109 ? 3.778 5.527 -3.961 1.00 95.75 109 TRP A C 1
ATOM 827 O O . TRP A 1 109 ? 4.257 6.029 -4.976 1.00 95.75 109 TRP A O 1
ATOM 837 N N . TYR A 1 110 ? 3.514 4.220 -3.891 1.00 95.25 110 TYR A N 1
ATOM 838 C CA . TYR A 1 110 ? 3.897 3.297 -4.957 1.00 95.25 110 TYR A CA 1
ATOM 839 C C . TYR A 1 110 ? 3.186 3.631 -6.274 1.00 95.25 110 TYR A C 1
ATOM 841 O O . TYR A 1 110 ? 3.791 3.592 -7.345 1.00 95.25 110 TYR A O 1
ATOM 849 N N . LYS A 1 111 ? 1.915 4.029 -6.207 1.00 95.31 111 LYS A N 1
ATOM 850 C CA . LYS A 1 111 ? 1.154 4.488 -7.366 1.00 95.31 111 LYS A CA 1
ATOM 851 C C . LYS A 1 111 ? 1.739 5.778 -7.949 1.00 95.31 111 LYS A C 1
ATOM 853 O O . LYS A 1 111 ? 2.064 5.801 -9.133 1.00 95.31 111 LYS A O 1
ATOM 858 N N . HIS A 1 112 ? 1.847 6.834 -7.143 1.00 94.81 112 HIS A N 1
ATOM 859 C CA . HIS A 1 112 ? 2.138 8.188 -7.624 1.00 94.81 112 HIS A CA 1
ATOM 860 C C . HIS A 1 112 ? 3.616 8.415 -7.937 1.00 94.81 112 HIS A C 1
ATOM 862 O O . HIS A 1 112 ? 3.944 8.994 -8.971 1.00 94.81 112 HIS A O 1
ATOM 868 N N . ASP A 1 113 ? 4.506 7.929 -7.079 1.00 93.88 113 ASP A N 1
ATOM 869 C CA . ASP A 1 113 ? 5.930 8.245 -7.182 1.00 93.88 113 ASP A CA 1
ATOM 870 C C . ASP A 1 113 ? 6.667 7.228 -8.050 1.00 93.88 113 ASP A C 1
ATOM 872 O O . ASP A 1 113 ? 7.706 7.539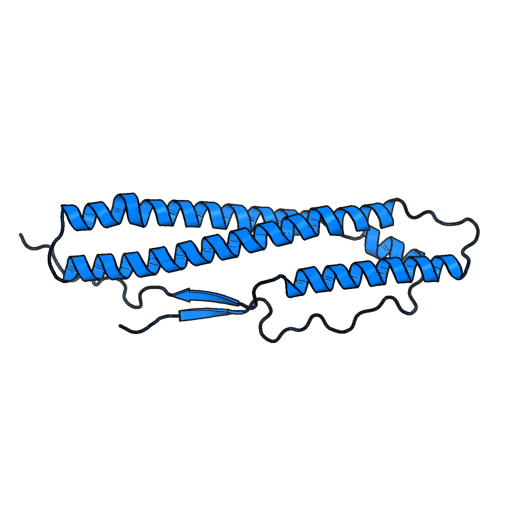 -8.633 1.00 93.88 113 ASP A O 1
ATOM 876 N N . ILE A 1 114 ? 6.145 5.999 -8.135 1.00 95.88 114 ILE A N 1
ATOM 877 C CA . ILE A 1 114 ? 6.796 4.906 -8.858 1.00 95.88 114 ILE A CA 1
ATOM 878 C C . ILE A 1 114 ? 6.024 4.575 -10.130 1.00 95.88 114 ILE A C 1
ATOM 880 O O . ILE A 1 114 ? 6.517 4.826 -11.227 1.00 95.88 114 ILE A O 1
ATOM 884 N N . LEU A 1 115 ? 4.822 4.009 -10.018 1.00 95.81 115 LEU A N 1
ATOM 885 C CA . LEU A 1 115 ? 4.125 3.442 -11.172 1.00 95.81 115 LEU A CA 1
ATOM 886 C C . LEU A 1 115 ? 3.749 4.496 -12.217 1.00 95.81 115 LEU A C 1
ATOM 888 O O . LEU A 1 115 ? 3.972 4.256 -13.402 1.00 95.81 115 LEU A O 1
ATOM 892 N N . ASP A 1 116 ? 3.233 5.655 -11.804 1.00 96.06 116 ASP A N 1
ATOM 893 C CA . ASP A 1 116 ? 2.907 6.752 -12.724 1.00 96.06 116 ASP A CA 1
ATOM 894 C C . ASP A 1 116 ? 4.165 7.252 -13.459 1.00 96.06 116 ASP A C 1
ATOM 896 O O . ASP A 1 116 ? 4.151 7.432 -14.683 1.00 96.06 116 ASP A O 1
ATOM 900 N N . TRP A 1 117 ? 5.276 7.422 -12.734 1.00 95.38 117 TRP A N 1
ATOM 901 C CA . TRP A 1 117 ? 6.537 7.881 -13.316 1.00 95.38 117 TRP A CA 1
ATOM 902 C C . TRP A 1 117 ? 7.090 6.875 -14.329 1.00 95.38 117 TRP A C 1
ATOM 904 O O . TRP A 1 117 ? 7.373 7.238 -15.470 1.00 95.38 117 TRP A O 1
ATOM 914 N N . TYR A 1 118 ? 7.188 5.600 -13.947 1.00 95.25 118 TYR A N 1
ATOM 915 C CA . TYR A 1 118 ? 7.719 4.544 -14.812 1.00 95.25 118 TYR A CA 1
ATOM 916 C C . TYR A 1 118 ? 6.817 4.263 -16.016 1.00 95.25 118 TYR A C 1
ATOM 918 O O . TYR A 1 118 ? 7.328 4.037 -17.112 1.00 95.25 118 TYR A O 1
ATOM 926 N N . LYS A 1 119 ? 5.490 4.345 -15.858 1.00 95.31 119 LYS A N 1
ATOM 927 C CA . LYS A 1 119 ? 4.559 4.269 -16.990 1.00 95.31 119 LYS A CA 1
ATOM 928 C C . LYS A 1 119 ? 4.801 5.410 -17.976 1.00 95.31 119 LYS A C 1
ATOM 930 O O . LYS A 1 119 ? 4.930 5.160 -19.170 1.00 95.31 119 LYS A O 1
ATOM 935 N N . THR A 1 120 ? 4.956 6.634 -17.466 1.00 93.88 120 THR A N 1
ATOM 936 C CA . THR A 1 120 ? 5.281 7.813 -18.284 1.00 93.88 120 THR A CA 1
ATOM 937 C C . THR A 1 120 ? 6.611 7.637 -19.018 1.00 93.88 120 THR A C 1
ATOM 939 O O . THR A 1 120 ? 6.708 7.989 -20.192 1.00 93.88 120 THR A O 1
ATOM 942 N N . GLN A 1 121 ? 7.632 7.055 -18.375 1.00 91.31 121 GLN A N 1
ATOM 943 C CA . GLN A 1 121 ? 8.879 6.712 -19.067 1.00 91.31 121 GLN A CA 1
ATOM 944 C C . GLN A 1 121 ? 8.613 5.748 -20.228 1.00 91.31 121 GLN A C 1
ATOM 946 O O . GLN A 1 121 ? 8.999 6.047 -21.350 1.00 91.31 121 GLN A O 1
ATOM 951 N N . GLY A 1 122 ? 7.873 4.658 -20.008 1.00 90.56 122 GLY A N 1
ATOM 952 C CA . GLY A 1 122 ? 7.489 3.744 -21.088 1.00 90.56 122 GLY A CA 1
ATOM 953 C C . GLY A 1 122 ? 6.732 4.433 -22.232 1.00 90.56 122 GLY A C 1
ATOM 954 O O . GLY A 1 122 ? 7.005 4.168 -23.401 1.00 90.56 122 GLY A O 1
ATOM 955 N N . ASP A 1 123 ? 5.805 5.339 -21.919 1.00 88.94 123 ASP A N 1
ATOM 956 C CA . ASP A 1 123 ? 5.014 6.063 -22.923 1.00 88.94 123 ASP A CA 1
ATOM 957 C C . ASP A 1 123 ? 5.852 7.068 -23.733 1.00 88.94 123 ASP A C 1
ATOM 959 O O . ASP A 1 123 ? 5.577 7.286 -24.914 1.00 88.94 123 ASP A O 1
ATOM 963 N N . THR A 1 124 ? 6.882 7.657 -23.119 1.00 87.25 124 THR A N 1
ATOM 964 C CA . THR A 1 124 ? 7.758 8.676 -23.730 1.00 87.25 124 THR A CA 1
ATOM 965 C C . THR A 1 124 ? 9.046 8.110 -24.334 1.00 87.25 124 THR A C 1
ATOM 967 O O . THR A 1 124 ? 9.738 8.820 -25.066 1.00 87.25 124 THR A O 1
ATOM 970 N N . MET A 1 125 ? 9.367 6.838 -24.074 1.00 85.38 125 MET A N 1
ATOM 971 C CA . MET A 1 125 ? 10.509 6.139 -24.661 1.00 85.38 125 MET A CA 1
ATOM 972 C C . MET A 1 125 ? 10.386 6.113 -26.191 1.00 85.38 125 MET A C 1
ATOM 974 O O . MET A 1 125 ? 9.497 5.476 -26.767 1.00 85.38 125 MET A O 1
ATOM 978 N N . THR A 1 126 ? 11.291 6.833 -26.857 1.00 76.94 126 THR A N 1
ATOM 979 C CA . THR A 1 126 ? 11.324 6.918 -28.320 1.00 76.94 126 THR A CA 1
ATOM 980 C C . THR A 1 126 ? 11.980 5.684 -28.929 1.00 76.94 126 THR A C 1
ATOM 982 O O . THR A 1 126 ? 12.924 5.114 -28.372 1.00 76.94 126 THR A O 1
ATOM 985 N N . ASP A 1 127 ? 11.471 5.290 -30.094 1.00 64.88 127 ASP A N 1
ATOM 986 C CA . ASP A 1 127 ? 12.124 4.309 -30.951 1.00 64.88 127 ASP A CA 1
ATOM 987 C C . ASP A 1 127 ? 13.222 5.056 -31.700 1.00 64.88 127 ASP A C 1
ATOM 989 O O . ASP A 1 127 ? 12.953 5.879 -32.580 1.00 64.88 127 ASP A O 1
ATOM 993 N N . GLY A 1 128 ? 14.470 4.866 -31.279 1.00 55.44 128 GLY A N 1
ATOM 994 C CA . GLY A 1 128 ? 15.602 5.423 -32.006 1.00 55.44 128 GLY A CA 1
ATOM 995 C C . GLY A 1 128 ? 15.589 4.909 -33.448 1.00 55.44 128 GLY A C 1
ATOM 996 O O . GLY A 1 128 ? 15.377 3.725 -33.684 1.00 55.44 128 GLY A O 1
ATOM 997 N N . TRP A 1 129 ? 15.859 5.781 -34.426 1.00 45.62 129 TRP A N 1
ATOM 998 C CA . TRP A 1 129 ? 16.014 5.378 -35.837 1.00 45.62 129 TRP A CA 1
ATOM 999 C C . TRP A 1 129 ? 17.155 4.359 -36.048 1.00 45.62 129 TRP A C 1
ATOM 1001 O O . TRP A 1 129 ? 17.196 3.680 -37.071 1.00 45.62 129 TRP A O 1
ATOM 1011 N N . VAL A 1 130 ? 18.070 4.246 -35.079 1.00 51.59 130 VAL A N 1
ATOM 1012 C CA . VAL A 1 130 ? 19.103 3.211 -34.969 1.00 51.59 130 VAL A CA 1
ATOM 1013 C C . VAL A 1 130 ? 19.139 2.758 -33.511 1.00 51.59 130 VAL A C 1
ATOM 1015 O O . VAL A 1 130 ? 19.555 3.532 -32.653 1.00 51.59 130 VAL A O 1
ATOM 1018 N N . HIS A 1 131 ? 18.717 1.525 -33.226 1.00 60.31 131 HIS A N 1
ATOM 1019 C CA . HIS A 1 131 ? 18.913 0.918 -31.910 1.00 60.31 131 HIS A CA 1
ATOM 1020 C C . HIS A 1 131 ? 20.388 0.565 -31.739 1.00 60.31 131 HIS A C 1
ATOM 1022 O O . HIS A 1 131 ? 20.927 -0.282 -32.455 1.00 60.31 131 HIS A O 1
ATOM 1028 N N . THR A 1 132 ? 21.061 1.238 -30.813 1.00 61.88 132 THR A N 1
ATOM 1029 C CA . THR A 1 132 ? 22.433 0.893 -30.434 1.00 61.88 132 THR A CA 1
ATOM 1030 C C . THR A 1 132 ? 22.413 -0.003 -29.198 1.00 61.88 132 THR A C 1
ATOM 1032 O O . THR A 1 132 ? 21.489 0.067 -28.393 1.00 61.88 132 THR A O 1
ATOM 1035 N N . GLY A 1 133 ? 23.458 -0.811 -28.980 1.00 64.12 133 GLY A N 1
ATOM 1036 C CA . GLY A 1 133 ? 23.568 -1.619 -27.752 1.00 64.12 133 GLY A CA 1
ATOM 1037 C C . GLY A 1 133 ? 23.538 -0.789 -26.454 1.00 64.12 133 GLY A C 1
ATOM 1038 O O . GLY A 1 133 ? 23.197 -1.313 -25.397 1.00 64.12 133 GLY A O 1
ATOM 1039 N N . GLY A 1 134 ? 23.825 0.518 -26.534 1.00 77.00 134 GLY A N 1
ATOM 1040 C CA . GLY A 1 134 ? 23.690 1.448 -25.412 1.00 77.00 134 GLY A CA 1
ATOM 1041 C C . GLY A 1 134 ? 22.239 1.748 -25.016 1.00 77.00 134 GLY A C 1
ATOM 1042 O O . GLY A 1 134 ? 21.986 2.032 -23.845 1.00 77.00 134 GLY A O 1
ATOM 1043 N N . ASP A 1 135 ? 21.286 1.649 -25.947 1.00 79.62 135 ASP A N 1
ATOM 1044 C CA . ASP A 1 135 ? 19.860 1.854 -25.658 1.00 79.62 135 ASP A CA 1
ATOM 1045 C C . ASP A 1 135 ? 19.312 0.697 -24.822 1.00 79.62 135 ASP A C 1
ATOM 1047 O O . ASP A 1 135 ? 18.651 0.924 -23.808 1.00 79.62 135 ASP A O 1
ATOM 1051 N N . ASP A 1 136 ? 19.686 -0.536 -25.175 1.00 85.75 136 ASP A N 1
ATOM 1052 C CA . ASP A 1 136 ? 19.350 -1.726 -24.396 1.00 85.75 136 ASP A CA 1
ATOM 1053 C C . ASP A 1 136 ? 19.951 -1.658 -22.984 1.00 85.75 136 ASP A C 1
ATOM 1055 O O . ASP A 1 136 ? 19.265 -1.932 -22.001 1.00 85.75 136 ASP A O 1
ATOM 1059 N N . ASP A 1 137 ? 21.214 -1.244 -22.842 1.00 86.81 137 ASP A N 1
ATOM 1060 C CA . ASP A 1 137 ? 21.849 -1.095 -21.526 1.00 86.81 137 ASP A CA 1
ATOM 1061 C C . ASP A 1 137 ? 21.157 -0.042 -20.651 1.00 86.81 137 ASP A C 1
ATOM 1063 O O . ASP A 1 137 ? 20.971 -0.248 -19.447 1.00 86.81 137 ASP A O 1
ATOM 1067 N N . ASN A 1 138 ? 20.756 1.088 -21.236 1.00 87.31 138 ASN A N 1
ATOM 1068 C CA . ASN A 1 138 ? 20.038 2.136 -20.515 1.00 87.31 138 ASN A CA 1
ATOM 1069 C C . ASN A 1 138 ? 18.624 1.692 -20.127 1.00 87.31 138 ASN A C 1
ATOM 1071 O O . ASN A 1 138 ? 18.203 1.914 -18.988 1.00 87.31 138 ASN A O 1
ATOM 1075 N N . ALA A 1 139 ? 17.920 1.005 -21.025 1.00 90.38 139 ALA A N 1
ATOM 1076 C CA . ALA A 1 139 ? 16.612 0.431 -20.750 1.00 90.38 139 ALA A CA 1
ATOM 1077 C C . ALA A 1 139 ? 16.687 -0.624 -19.632 1.00 90.38 139 ALA A C 1
ATOM 1079 O O . ALA A 1 139 ? 15.890 -0.598 -18.690 1.00 90.38 139 ALA A O 1
ATOM 1080 N N . ARG A 1 140 ? 17.700 -1.500 -19.654 1.00 93.31 140 ARG A N 1
ATOM 1081 C CA . ARG A 1 140 ? 17.942 -2.482 -18.587 1.00 93.31 140 ARG A CA 1
ATOM 1082 C C . ARG A 1 140 ? 18.230 -1.825 -17.242 1.00 93.31 140 ARG A C 1
ATOM 1084 O O . ARG A 1 140 ? 17.691 -2.262 -16.229 1.00 93.31 140 ARG A O 1
ATOM 1091 N N . LYS A 1 141 ? 19.028 -0.751 -17.207 1.00 93.25 141 LYS A N 1
ATOM 1092 C CA . LYS A 1 141 ? 19.254 0.032 -15.976 1.00 93.25 141 LYS A CA 1
ATOM 1093 C C . LYS A 1 141 ? 17.952 0.620 -15.437 1.00 93.25 141 LYS A C 1
ATOM 1095 O O . LYS A 1 141 ? 17.690 0.502 -14.243 1.00 93.25 141 LYS A O 1
ATOM 1100 N N . LEU A 1 142 ? 17.124 1.202 -16.306 1.00 93.25 142 LEU A N 1
ATOM 1101 C CA . LEU A 1 142 ? 15.818 1.738 -15.924 1.00 93.25 142 LEU A CA 1
ATOM 1102 C C . LEU A 1 142 ? 14.916 0.645 -15.329 1.00 93.25 142 LEU A C 1
ATOM 1104 O O . LEU A 1 142 ? 14.345 0.836 -14.257 1.00 93.25 142 LEU A O 1
ATOM 1108 N N . MET A 1 143 ? 14.835 -0.517 -15.977 1.00 95.56 143 MET A N 1
ATOM 1109 C CA . MET A 1 143 ? 14.042 -1.649 -15.491 1.00 95.56 143 MET A CA 1
ATOM 1110 C C . MET A 1 143 ? 14.594 -2.230 -14.179 1.00 95.56 143 MET A C 1
ATOM 1112 O O . MET A 1 143 ? 13.822 -2.540 -13.278 1.00 95.56 143 MET A O 1
ATOM 1116 N N . ASN A 1 144 ? 15.914 -2.325 -14.008 1.00 95.56 144 ASN A N 1
ATOM 1117 C CA . ASN A 1 144 ? 16.511 -2.764 -12.742 1.00 95.56 144 ASN A CA 1
ATOM 1118 C C . ASN A 1 144 ? 16.220 -1.784 -11.595 1.00 95.56 144 ASN A C 1
ATOM 1120 O O . ASN A 1 144 ? 15.930 -2.215 -10.479 1.00 95.56 144 ASN A O 1
ATOM 1124 N N . ASN A 1 145 ? 16.217 -0.476 -11.869 1.00 94.94 145 ASN A N 1
ATOM 1125 C CA . ASN A 1 145 ? 15.778 0.516 -10.891 1.00 94.94 145 ASN A CA 1
ATOM 1126 C C . ASN A 1 145 ? 14.299 0.314 -10.540 1.00 94.94 145 ASN A C 1
ATOM 1128 O O . ASN A 1 145 ? 13.958 0.298 -9.358 1.00 94.94 145 ASN A O 1
ATOM 1132 N N . PHE A 1 146 ? 13.433 0.085 -11.535 1.00 95.75 146 PHE A N 1
ATOM 1133 C CA . PHE A 1 146 ? 12.021 -0.223 -11.301 1.00 95.75 146 PHE A CA 1
ATOM 1134 C C . PHE A 1 146 ? 11.842 -1.458 -10.411 1.00 95.75 146 PHE A C 1
ATOM 1136 O O . PHE A 1 146 ? 11.118 -1.393 -9.419 1.00 95.75 146 PHE A O 1
ATOM 1143 N N . ILE A 1 147 ? 12.548 -2.552 -10.709 1.00 95.12 147 ILE A N 1
ATOM 1144 C CA . ILE A 1 147 ? 12.550 -3.785 -9.910 1.00 95.12 147 ILE A CA 1
ATOM 1145 C C . ILE A 1 147 ? 12.974 -3.500 -8.461 1.00 95.12 147 ILE A C 1
ATOM 1147 O O . ILE A 1 147 ? 12.351 -4.005 -7.528 1.00 95.12 147 ILE A O 1
ATOM 1151 N N . GLY A 1 148 ? 13.981 -2.647 -8.251 1.00 95.75 148 GLY A N 1
ATOM 1152 C CA . GLY A 1 148 ? 14.372 -2.188 -6.916 1.00 95.75 148 GLY A CA 1
ATOM 1153 C C . GLY A 1 148 ? 13.228 -1.490 -6.176 1.00 95.75 148 GLY A C 1
ATOM 1154 O O . GLY A 1 148 ? 12.943 -1.817 -5.026 1.00 95.75 148 GLY A O 1
ATOM 1155 N N . ARG A 1 149 ? 12.492 -0.601 -6.852 1.00 95.12 149 ARG A N 1
ATOM 1156 C CA . ARG A 1 149 ? 11.322 0.079 -6.265 1.0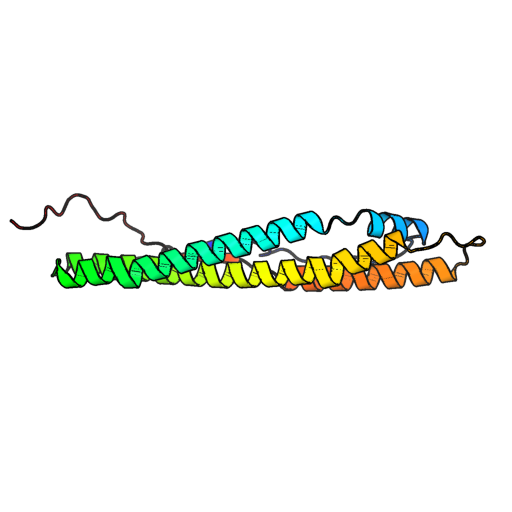0 95.12 149 ARG A CA 1
ATOM 1157 C C . ARG A 1 149 ? 10.152 -0.869 -6.005 1.00 95.12 149 ARG A C 1
ATOM 1159 O O . ARG A 1 149 ? 9.445 -0.698 -5.017 1.00 95.12 149 ARG A O 1
ATOM 1166 N N . MET A 1 150 ? 9.961 -1.890 -6.843 1.00 93.75 150 MET A N 1
ATOM 1167 C CA . MET A 1 150 ? 8.996 -2.963 -6.577 1.00 93.75 150 MET A CA 1
ATOM 1168 C C . MET A 1 150 ? 9.361 -3.744 -5.312 1.00 93.75 150 MET A C 1
ATOM 1170 O O . MET A 1 150 ? 8.478 -4.065 -4.518 1.00 93.75 150 MET A O 1
ATOM 1174 N N . LYS A 1 151 ? 10.653 -4.024 -5.106 1.00 94.38 151 LYS A N 1
ATOM 1175 C CA . LYS A 1 151 ? 11.141 -4.677 -3.891 1.00 94.38 151 LYS A CA 1
ATOM 1176 C C . LYS A 1 151 ? 10.884 -3.816 -2.655 1.00 94.38 151 LYS A C 1
ATOM 1178 O O . LYS A 1 151 ? 10.359 -4.335 -1.678 1.00 94.38 151 LYS A O 1
ATOM 1183 N N . GLU A 1 152 ? 11.189 -2.520 -2.710 1.00 93.81 152 GLU A N 1
ATOM 1184 C CA . GLU A 1 152 ? 10.887 -1.588 -1.612 1.00 93.81 152 GLU A CA 1
ATOM 1185 C C . GLU A 1 152 ? 9.390 -1.579 -1.276 1.00 93.81 152 GLU A C 1
ATOM 1187 O O . GLU A 1 152 ? 9.016 -1.688 -0.109 1.00 93.81 152 GLU A O 1
ATOM 1192 N N . ALA A 1 153 ? 8.526 -1.522 -2.296 1.00 91.50 153 ALA A N 1
ATOM 1193 C CA . ALA A 1 153 ? 7.083 -1.602 -2.101 1.00 91.50 153 ALA A CA 1
ATOM 1194 C C . ALA A 1 153 ? 6.675 -2.929 -1.443 1.00 91.50 153 ALA A C 1
ATOM 1196 O O . ALA A 1 153 ? 5.909 -2.924 -0.485 1.00 91.50 153 ALA A O 1
ATOM 1197 N N . PHE A 1 154 ? 7.208 -4.063 -1.905 1.00 90.50 154 PHE A N 1
ATOM 1198 C CA . PHE A 1 154 ? 6.944 -5.379 -1.315 1.00 90.50 154 PHE A CA 1
ATOM 1199 C C . PHE A 1 154 ? 7.385 -5.458 0.154 1.00 90.50 154 PHE A C 1
ATOM 1201 O O . PHE A 1 154 ? 6.631 -5.927 1.005 1.00 90.50 154 PHE A O 1
ATOM 1208 N N . GLU A 1 155 ? 8.587 -4.980 0.473 1.00 90.62 155 GLU A N 1
ATOM 1209 C CA . GLU A 1 155 ? 9.140 -5.011 1.832 1.00 90.62 155 GLU A CA 1
ATOM 1210 C C . GLU A 1 155 ? 8.412 -4.057 2.787 1.00 90.62 155 GLU A C 1
ATOM 1212 O O . GLU A 1 155 ? 8.303 -4.358 3.979 1.00 90.62 155 GLU A O 1
ATOM 1217 N N . GLY A 1 156 ? 7.858 -2.962 2.257 1.00 87.88 156 GLY A N 1
ATOM 1218 C CA . GLY A 1 156 ? 7.025 -2.018 2.997 1.00 87.88 156 GLY A CA 1
ATOM 1219 C C . GLY A 1 156 ? 5.672 -2.581 3.442 1.00 87.88 156 GLY A C 1
ATOM 1220 O O . GLY A 1 156 ? 5.075 -2.035 4.367 1.00 87.88 156 GLY A O 1
ATOM 1221 N N . HIS A 1 157 ? 5.186 -3.675 2.843 1.00 83.81 157 HIS A N 1
ATOM 1222 C CA . HIS A 1 157 ? 3.934 -4.291 3.285 1.00 83.81 157 HIS A CA 1
ATOM 1223 C C . HIS A 1 157 ? 4.085 -4.922 4.679 1.00 83.81 157 HIS A C 1
ATOM 1225 O O . HIS A 1 157 ? 5.140 -5.482 5.007 1.00 83.81 157 HIS A O 1
ATOM 1231 N N . PRO A 1 158 ? 3.028 -4.926 5.505 1.00 81.88 158 PRO A N 1
ATOM 1232 C CA . PRO A 1 158 ? 3.025 -5.679 6.748 1.00 81.88 158 PRO A CA 1
ATOM 1233 C C . PRO A 1 158 ? 3.165 -7.176 6.459 1.00 81.88 158 PRO A C 1
ATOM 1235 O O . PRO A 1 158 ? 2.623 -7.692 5.486 1.00 81.88 158 PRO A O 1
ATOM 1238 N N . LEU A 1 159 ? 3.890 -7.894 7.322 1.00 82.88 159 LEU A N 1
ATOM 1239 C CA . LEU A 1 159 ? 4.040 -9.354 7.215 1.00 82.88 159 LEU A CA 1
ATOM 1240 C C . LEU A 1 159 ? 2.683 -10.061 7.311 1.00 82.88 159 LEU A C 1
ATOM 1242 O O . LEU A 1 159 ? 2.382 -10.969 6.535 1.00 82.88 159 LEU A O 1
ATOM 1246 N N . LYS A 1 160 ? 1.875 -9.620 8.273 1.00 81.94 160 LYS A N 1
ATOM 1247 C CA . LYS A 1 160 ? 0.575 -10.176 8.627 1.00 81.94 160 LYS A CA 1
ATOM 1248 C C . LYS A 1 160 ? -0.285 -9.112 9.294 1.00 81.94 160 LYS A C 1
ATOM 1250 O O . LYS A 1 160 ? 0.244 -8.224 9.958 1.00 81.94 160 LYS A O 1
ATOM 1255 N N . ILE A 1 161 ? -1.596 -9.272 9.196 1.00 80.44 161 ILE A N 1
ATOM 1256 C CA . ILE A 1 161 ? -2.571 -8.558 10.020 1.00 80.44 161 ILE A CA 1
ATOM 1257 C C . ILE A 1 161 ? -2.919 -9.436 11.221 1.00 80.44 161 ILE A C 1
ATOM 1259 O O . ILE A 1 161 ? -3.036 -10.655 11.096 1.00 80.44 161 ILE A O 1
ATOM 1263 N N . SER A 1 162 ? -3.051 -8.832 12.401 1.00 79.88 162 SER A N 1
ATOM 1264 C CA . SER A 1 162 ? -3.456 -9.543 13.620 1.00 79.88 162 SER A CA 1
ATOM 1265 C C . SER A 1 162 ? -4.797 -9.027 14.110 1.00 79.88 162 SER A C 1
ATOM 1267 O O . SER A 1 162 ? -5.031 -7.822 14.097 1.00 79.88 162 SER A O 1
ATOM 1269 N N . LYS A 1 163 ? -5.647 -9.933 14.576 1.00 77.25 163 LYS A N 1
ATOM 1270 C CA . LYS A 1 163 ? -6.991 -9.638 15.061 1.00 77.25 163 LYS A CA 1
ATOM 1271 C C . LYS A 1 163 ? -7.176 -10.325 16.405 1.00 77.25 163 LYS A C 1
ATOM 1273 O O . LYS A 1 163 ? -7.054 -11.539 16.459 1.00 77.25 163 LYS A O 1
ATOM 1278 N N . ASP A 1 164 ? -7.476 -9.569 17.456 1.00 80.25 164 ASP A N 1
ATOM 1279 C CA . ASP A 1 164 ? -7.798 -10.115 18.780 1.00 80.25 164 ASP A CA 1
ATOM 1280 C C . ASP A 1 164 ? -9.232 -9.725 19.151 1.00 80.25 164 ASP A C 1
ATOM 1282 O O . ASP A 1 164 ? -9.507 -8.615 19.615 1.00 80.25 164 ASP A O 1
ATOM 1286 N N . LEU A 1 165 ? -10.182 -10.611 18.858 1.00 77.00 165 LEU A N 1
ATOM 1287 C CA . LEU A 1 165 ? -11.586 -10.392 19.206 1.00 77.00 165 LEU A CA 1
ATOM 1288 C C . LEU A 1 165 ? -11.970 -11.168 20.472 1.00 77.00 165 LEU A C 1
ATOM 1290 O O . LEU A 1 165 ? -11.362 -12.188 20.785 1.00 77.00 165 LEU A O 1
ATOM 1294 N N . PRO A 1 166 ? -13.010 -10.734 21.203 1.00 72.00 166 PRO A N 1
ATOM 1295 C CA . PRO A 1 166 ? -13.535 -11.501 22.328 1.00 72.00 166 PRO A CA 1
ATOM 1296 C C . PRO A 1 166 ? -13.939 -12.937 21.939 1.00 72.00 166 PRO A C 1
ATOM 1298 O O . PRO A 1 166 ? -14.682 -13.140 20.981 1.00 72.00 166 PRO A O 1
ATOM 1301 N N . ASP A 1 167 ? -13.515 -13.923 22.738 1.00 65.19 167 ASP A N 1
ATOM 1302 C CA . ASP A 1 167 ? -13.806 -15.360 22.552 1.00 65.19 167 ASP A CA 1
ATOM 1303 C C . ASP A 1 167 ? -15.285 -15.748 22.712 1.00 65.19 167 ASP A C 1
ATOM 1305 O O . ASP A 1 167 ? -15.732 -16.778 22.208 1.00 65.19 167 ASP A O 1
ATOM 1309 N N . GLN A 1 168 ? -16.058 -14.955 23.458 1.00 57.00 168 GLN A N 1
ATOM 1310 C CA . GLN A 1 168 ? -17.438 -15.274 23.819 1.00 57.00 168 GLN A CA 1
ATOM 1311 C C . GLN A 1 168 ? -18.390 -14.197 23.306 1.00 57.00 168 GLN A C 1
ATOM 1313 O O . GLN A 1 168 ? -18.300 -13.037 23.709 1.00 57.00 168 GLN A O 1
ATOM 1318 N N . ARG A 1 169 ? -19.369 -14.600 22.482 1.00 53.53 169 ARG A N 1
ATOM 1319 C CA . ARG A 1 169 ? -20.603 -13.822 22.309 1.00 53.53 169 ARG A CA 1
ATOM 1320 C C . ARG A 1 169 ? -21.245 -13.719 23.691 1.00 53.53 169 ARG A C 1
ATOM 1322 O O . ARG A 1 169 ? -21.506 -14.760 24.291 1.00 53.53 169 ARG A O 1
ATOM 1329 N N . GLY A 1 170 ? -21.442 -12.504 24.206 1.00 49.84 170 GLY A N 1
ATOM 1330 C CA . GLY A 1 170 ? -22.112 -12.287 25.490 1.00 49.84 170 GLY A CA 1
ATOM 1331 C C . GLY A 1 170 ? -23.379 -13.141 25.568 1.00 49.84 170 GLY A C 1
ATOM 1332 O O . GLY A 1 170 ? -24.233 -13.067 24.684 1.00 49.84 170 GLY A O 1
ATOM 1333 N N . GLY A 1 171 ? -23.441 -14.034 26.557 1.00 43.00 171 GLY A N 1
ATOM 1334 C CA . GLY A 1 171 ? -24.560 -14.953 26.713 1.00 43.00 171 GLY A CA 1
ATOM 1335 C C . GLY A 1 171 ? -25.851 -14.171 26.922 1.00 43.00 171 GLY A C 1
ATOM 1336 O O . GLY A 1 171 ? -25.913 -13.283 27.765 1.00 43.00 171 GLY A O 1
ATOM 1337 N N . VAL A 1 172 ? -26.901 -14.529 26.183 1.00 44.97 172 VAL A N 1
ATOM 1338 C CA . VAL A 1 172 ? -28.257 -13.948 26.289 1.00 44.97 172 VAL A CA 1
ATOM 1339 C C . VAL A 1 172 ? -28.964 -14.353 27.601 1.00 44.97 172 VAL A C 1
ATOM 1341 O O . VAL A 1 172 ? -30.182 -14.273 27.709 1.00 44.97 172 VAL A O 1
ATOM 1344 N N . THR A 1 173 ? -28.221 -14.866 28.585 1.00 44.59 173 THR A N 1
ATOM 1345 C CA . THR A 1 173 ? -28.755 -15.524 29.785 1.00 44.59 173 THR A CA 1
ATOM 1346 C C . THR A 1 173 ? -28.806 -14.626 31.014 1.00 44.59 173 THR A C 1
ATOM 1348 O O . THR A 1 173 ? -29.485 -14.988 31.969 1.00 44.59 173 THR A O 1
ATOM 1351 N N . ASP A 1 174 ? -28.155 -13.461 30.999 1.00 48.06 174 ASP A N 1
ATOM 1352 C CA . ASP A 1 174 ? -28.287 -12.490 32.087 1.00 48.06 174 ASP A CA 1
ATOM 1353 C C . ASP A 1 174 ? -29.462 -11.559 31.778 1.00 48.06 174 ASP A C 1
ATOM 1355 O O . ASP A 1 174 ? -29.315 -10.479 31.204 1.00 48.06 174 ASP A O 1
ATOM 1359 N N . THR A 1 175 ? -30.667 -12.003 32.140 1.00 43.84 175 THR A N 1
ATOM 1360 C CA . THR A 1 175 ? -31.802 -11.088 32.302 1.00 43.84 175 THR A CA 1
ATOM 1361 C C . THR A 1 175 ? -31.387 -9.964 33.255 1.00 43.84 175 THR A C 1
ATOM 1363 O O . THR A 1 175 ? -30.870 -10.269 34.335 1.00 43.84 175 THR A O 1
ATOM 1366 N N . PRO A 1 176 ? -31.591 -8.683 32.897 1.00 38.66 176 PRO A N 1
ATOM 1367 C CA . PRO A 1 176 ? -31.274 -7.585 33.798 1.00 38.66 176 PRO A CA 1
ATOM 1368 C C . PRO A 1 176 ? -32.066 -7.754 35.107 1.00 38.66 176 PRO A C 1
ATOM 1370 O O . PRO A 1 176 ? -33.214 -8.210 35.057 1.00 38.66 176 PRO A O 1
ATOM 1373 N N . PRO A 1 177 ? -31.473 -7.436 36.274 1.00 45.34 177 PRO A N 1
ATOM 1374 C CA . PRO A 1 177 ? -32.215 -7.452 37.527 1.00 45.34 177 PRO A CA 1
ATOM 1375 C C . PRO A 1 177 ? -33.407 -6.478 37.434 1.00 45.34 177 PRO A C 1
ATOM 1377 O O . PRO A 1 177 ? -33.283 -5.462 36.743 1.00 45.34 177 PRO A O 1
ATOM 1380 N N . PRO A 1 178 ? -34.546 -6.812 38.071 1.00 43.88 178 PRO A N 1
ATOM 1381 C CA . PRO A 1 178 ? -35.775 -6.021 37.997 1.00 43.88 178 PRO A CA 1
ATOM 1382 C C . PRO A 1 178 ? -35.603 -4.586 38.505 1.00 43.88 178 PRO A C 1
ATOM 1384 O O . PRO A 1 178 ? -34.763 -4.363 39.409 1.00 43.88 178 PRO A O 1
#

pLDDT: mean 84.0, std 13.7, range [38.66, 96.06]

Foldseek 3Di:
DDWPKDKAFDQAVHALDDDFCPPPFLLNLLVVLLPFDLPVLLVLLVVLQVLLVVLVVVLCCLPVPVLVCLVVPPDDPLSVVVNVQSVLSSVQSNQSSVLSNLSSVLSVCCSPVQSVVSSVCSVPRDDPPDRDVVSRVVSRVSVRVSSVSVNVSVVSHDRIRIHTHDPDDSDPPDDDDD

Sequence (178 aa):
MGDNTEHYPIRDGMAFGSHNADGMSHEDVKNKLKALNPGKVGEASTAYKDAADVLAEMTDELTNNFAKKIIKHWKGDSAQKALDQLGKVYNTAGKLSDDSHNNATLYAWYKHDILDWYKTQGDTMTDGWVHTGGDDDNARKLMNNFIGRMKEAFEGHPLKISKDLPDQRGGVTDTPPP